Protein AF-X1CL03-F1 (afdb_monomer_lite)

Secondary structure (DSSP, 8-state):
-PPPPPEE-TTT--EE-TTSSS-HHHHHHHHHHHH-HHHHHHHHHHHHHHHHH---HHHHHHHHHHHHHHHHHHHTT---S-------S---TT------SHHHHHHHHHHHHHHHHHHHHHHHHHHHHHHHHTT-

Sequence (136 aa):
MSRKKPITCPVCKKRFSYSAKTNPFARLSKHMWSKHRSYMLKKQKSGKRKAKSKVTQLDKELQWTDDMIIHSLQQAGIPLTMPIQQQAPYLNPYTQTQHQSVTGLVISAFKAGQLAYGAYKATRGVVKAVKKAKSK

Foldseek 3Di:
DDAPAFDAAPPPRDTFGPPDPDDSVVVSVVCCCPVVVVVVVVVVVVVVVVVVPCCDPVNVVVVVVVVVVVVVCVVVVNDPPPPPPPPDPDDDPPDDDDDPDPVVVVVVVVVVVVVVVVVVVVVVVVVVVVVVVVVD

Radius of gyration: 27.06 Å; chains: 1; bounding box: 69×32×62 Å

Organism: NCBI:txid412755

Structure (mmCIF, N/CA/C/O backbone):
data_AF-X1CL03-F1
#
_entry.id   AF-X1CL03-F1
#
loop_
_atom_site.group_PDB
_atom_site.id
_atom_site.type_symbol
_atom_site.label_atom_id
_atom_site.label_alt_id
_atom_site.label_comp_id
_atom_site.label_asym_id
_atom_site.label_entity_id
_atom_site.label_seq_id
_atom_site.pdbx_PDB_ins_code
_atom_site.Cartn_x
_atom_site.Cartn_y
_atom_site.Cartn_z
_atom_site.occupancy
_atom_site.B_iso_or_equiv
_atom_site.auth_seq_id
_atom_site.auth_comp_id
_atom_site.auth_asym_id
_atom_site.auth_atom_id
_atom_site.pdbx_PDB_model_num
ATOM 1 N N . MET A 1 1 ? -28.298 20.633 11.221 1.00 55.47 1 MET A N 1
ATOM 2 C CA . MET A 1 1 ? -27.000 20.029 10.826 1.00 55.47 1 MET A CA 1
ATOM 3 C C . MET A 1 1 ? -27.165 18.530 10.594 1.00 55.47 1 MET A C 1
ATOM 5 O O . MET A 1 1 ? -27.543 17.823 11.521 1.00 55.47 1 MET A O 1
ATOM 9 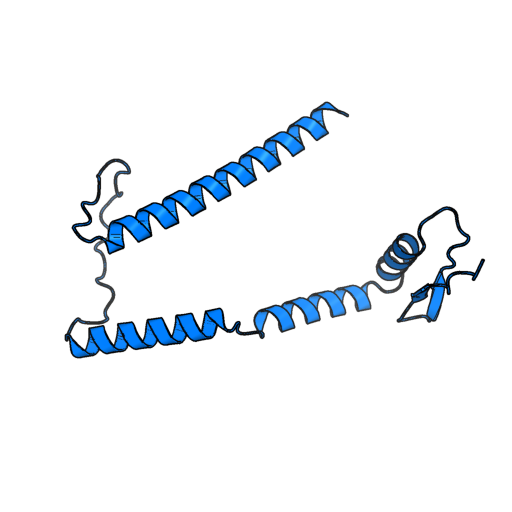N N . SER A 1 2 ? -26.918 18.036 9.376 1.00 66.56 2 SER A N 1
ATOM 10 C CA . SER A 1 2 ? -27.012 16.599 9.062 1.00 66.56 2 SER A CA 1
ATOM 11 C C . SER A 1 2 ? -25.911 15.810 9.786 1.00 66.56 2 SER A C 1
ATOM 13 O O . SER A 1 2 ? -24.724 16.124 9.663 1.00 66.56 2 SER A O 1
ATOM 15 N N . ARG A 1 3 ? -26.289 14.803 10.585 1.00 76.81 3 ARG A N 1
ATOM 16 C CA . ARG A 1 3 ? -25.330 13.952 11.310 1.00 76.81 3 ARG A CA 1
ATOM 17 C C . ARG A 1 3 ? -24.534 13.118 10.301 1.00 76.81 3 ARG A C 1
ATOM 19 O O . ARG A 1 3 ? -25.110 12.353 9.531 1.00 76.81 3 ARG A O 1
ATOM 26 N N . LYS A 1 4 ? -23.199 13.223 10.330 1.00 85.00 4 LYS A N 1
ATOM 27 C CA . LYS A 1 4 ? -22.315 12.409 9.477 1.00 85.00 4 LYS A CA 1
ATOM 28 C C . LYS A 1 4 ? -22.545 10.918 9.753 1.00 85.00 4 LYS A C 1
ATOM 30 O O . LYS A 1 4 ? -22.483 10.483 10.907 1.00 85.00 4 LYS A O 1
ATOM 35 N N . LYS A 1 5 ? -22.792 10.135 8.695 1.00 88.25 5 LYS A N 1
ATOM 36 C CA . LYS A 1 5 ? -23.016 8.682 8.789 1.00 88.25 5 LYS A CA 1
ATOM 37 C C . LYS A 1 5 ? -21.780 7.993 9.392 1.00 88.25 5 LYS A C 1
ATOM 39 O O . LYS A 1 5 ? -20.670 8.321 8.984 1.00 88.25 5 LYS A O 1
ATOM 44 N N . PRO A 1 6 ? -21.933 7.053 10.343 1.00 90.88 6 PRO A N 1
ATOM 45 C CA . PRO A 1 6 ? -20.804 6.379 10.982 1.00 90.88 6 PRO A CA 1
ATOM 46 C C . PRO A 1 6 ? -20.035 5.494 9.994 1.00 90.88 6 PRO A C 1
ATOM 48 O O . PRO A 1 6 ? -20.626 4.829 9.141 1.00 90.88 6 PRO A O 1
ATOM 51 N N . ILE A 1 7 ? -18.713 5.431 10.157 1.00 94.25 7 ILE A N 1
ATOM 52 C CA . ILE A 1 7 ? -17.860 4.555 9.347 1.00 94.25 7 ILE A CA 1
ATOM 53 C C . ILE A 1 7 ? -18.032 3.121 9.841 1.00 94.25 7 ILE A C 1
ATOM 55 O O . ILE A 1 7 ? -18.045 2.873 11.045 1.00 94.25 7 ILE A O 1
ATOM 59 N N . THR A 1 8 ? -18.148 2.165 8.927 1.00 96.19 8 THR A N 1
ATOM 60 C CA . THR A 1 8 ? -18.397 0.763 9.273 1.00 96.19 8 THR A CA 1
ATOM 61 C C . THR A 1 8 ? -17.198 -0.106 8.903 1.00 96.19 8 THR A C 1
ATOM 63 O O . THR A 1 8 ? -16.613 0.048 7.833 1.00 96.19 8 THR A O 1
ATOM 66 N N . CYS A 1 9 ? -16.815 -1.016 9.798 1.00 95.94 9 CYS A N 1
ATOM 67 C CA . CYS A 1 9 ? -15.771 -2.002 9.544 1.00 95.94 9 CYS A CA 1
ATOM 68 C C . CYS A 1 9 ? -16.214 -2.993 8.451 1.00 95.94 9 CYS A C 1
ATOM 70 O O . CYS A 1 9 ? -17.278 -3.592 8.590 1.00 95.94 9 CYS A O 1
ATOM 72 N N . PRO A 1 10 ? -15.406 -3.243 7.406 1.00 94.56 10 PRO A N 1
ATOM 73 C CA . PRO A 1 10 ? -15.793 -4.141 6.318 1.00 94.56 10 PRO A CA 1
ATOM 74 C C . PRO A 1 10 ? -15.783 -5.627 6.707 1.00 94.56 10 PRO A C 1
ATOM 76 O O . PRO A 1 10 ? -16.363 -6.433 5.991 1.00 94.56 10 PRO A O 1
ATOM 79 N N . VAL A 1 11 ? -15.121 -6.003 7.809 1.00 95.94 11 VAL A N 1
ATOM 80 C CA . VAL A 1 11 ? -14.978 -7.412 8.219 1.00 95.94 11 VAL A CA 1
ATOM 81 C C . VAL A 1 11 ? -16.046 -7.809 9.236 1.00 95.94 11 VAL A C 1
ATOM 83 O O . VAL A 1 11 ? -16.792 -8.750 9.004 1.00 95.94 11 VAL A O 1
ATOM 86 N N . CYS A 1 12 ? -16.158 -7.078 10.349 1.00 95.75 12 CYS A N 1
ATOM 87 C CA . CYS A 1 12 ? -17.109 -7.395 11.424 1.00 95.75 12 CYS A CA 1
ATOM 88 C C . CYS A 1 12 ? -18.307 -6.441 11.510 1.00 95.75 12 CYS A C 1
ATOM 90 O O . CYS A 1 12 ? -19.077 -6.515 12.461 1.00 95.75 12 CYS A O 1
ATOM 92 N N . LYS A 1 13 ? -18.451 -5.497 10.569 1.00 95.44 13 LYS A N 1
ATOM 93 C CA . LYS A 1 13 ? -19.571 -4.537 10.507 1.00 95.44 13 LYS A CA 1
ATOM 94 C C . LYS A 1 13 ? -19.739 -3.639 11.745 1.00 95.44 13 LYS A C 1
ATOM 96 O O . LYS A 1 13 ? -20.740 -2.937 11.875 1.00 95.44 13 LYS A O 1
ATOM 101 N N . LYS A 1 14 ? -18.736 -3.570 12.628 1.00 95.00 14 LYS A N 1
ATOM 102 C CA . LYS A 1 14 ? -18.719 -2.638 13.764 1.00 95.00 14 LYS A CA 1
ATOM 103 C C . LYS A 1 14 ? -18.744 -1.185 13.282 1.00 95.00 14 LYS A C 1
ATOM 105 O O . LYS A 1 14 ? -17.973 -0.809 12.397 1.00 95.00 14 LYS A O 1
ATOM 110 N N . ARG A 1 15 ? -19.606 -0.366 13.890 1.00 94.19 15 ARG A N 1
ATOM 111 C CA . ARG A 1 15 ? -19.789 1.055 13.560 1.00 94.19 15 ARG A CA 1
ATOM 112 C C . ARG A 1 15 ? -18.901 1.963 14.416 1.00 94.19 15 ARG A C 1
ATOM 114 O O . ARG A 1 15 ? -18.793 1.792 15.627 1.00 94.19 15 ARG A O 1
ATOM 121 N N . PHE A 1 16 ? -18.304 2.964 13.779 1.00 93.81 16 PHE A N 1
ATOM 122 C CA . PHE A 1 16 ? -17.476 4.004 14.382 1.00 93.81 16 PHE A CA 1
ATOM 123 C C . PHE A 1 16 ? -18.130 5.365 14.125 1.00 93.81 16 PHE A C 1
ATOM 125 O O . PHE A 1 16 ? -18.066 5.905 13.020 1.00 93.81 16 PHE A O 1
ATOM 132 N N . SER A 1 17 ? -18.799 5.903 15.147 1.00 92.12 17 SER A N 1
ATOM 133 C CA . SER A 1 17 ? -19.456 7.212 15.096 1.00 92.12 17 SER A CA 1
ATOM 134 C C . SER A 1 17 ? -18.461 8.375 15.135 1.00 92.12 17 SER A C 1
ATOM 136 O O . SER A 1 17 ? -17.376 8.269 15.711 1.00 92.12 17 SER A O 1
ATOM 138 N N . TYR A 1 18 ? -18.876 9.507 14.559 1.00 91.12 18 TYR A N 1
ATOM 139 C CA . TYR A 1 18 ? -18.164 10.791 14.610 1.00 91.12 18 TYR A CA 1
ATOM 140 C C . TYR A 1 18 ? -18.397 11.566 15.921 1.00 91.12 18 TYR A C 1
ATOM 142 O O . TYR A 1 18 ? -17.884 12.667 16.065 1.00 91.12 18 TYR A O 1
ATOM 150 N N . SER A 1 19 ? -19.169 11.013 16.865 1.00 86.31 19 SER A N 1
ATOM 151 C CA . SER A 1 19 ? -19.492 11.663 18.145 1.00 86.31 19 SER A CA 1
ATOM 152 C C . SER A 1 19 ? -18.373 11.581 19.185 1.00 86.31 19 SER A C 1
ATOM 154 O O . SER A 1 19 ? -18.387 12.320 20.161 1.00 86.31 19 SER A O 1
ATOM 156 N N . ALA A 1 20 ? -17.417 10.666 19.016 1.00 83.94 20 ALA A N 1
ATOM 157 C CA . ALA A 1 20 ? -16.333 10.476 19.973 1.00 83.94 20 ALA A CA 1
ATOM 158 C C . ALA A 1 20 ? -15.219 11.522 19.794 1.00 83.94 20 ALA A C 1
ATOM 160 O O . ALA A 1 20 ? -14.941 11.951 18.677 1.00 83.94 20 ALA A O 1
ATOM 161 N N . LYS A 1 21 ? -14.497 11.834 20.883 1.00 86.81 21 LYS A N 1
ATOM 162 C CA . LYS A 1 21 ? -13.342 12.759 20.887 1.00 86.81 21 LYS A CA 1
ATOM 163 C C . LYS A 1 21 ? -12.246 12.373 19.885 1.00 86.81 21 LYS A C 1
ATOM 165 O O . LYS A 1 21 ? -11.550 13.231 19.355 1.00 86.81 21 LYS A O 1
ATOM 170 N N . THR A 1 22 ? -12.058 11.077 19.635 1.00 89.12 22 THR A N 1
ATOM 171 C CA . THR A 1 22 ? -11.029 10.574 18.715 1.00 89.12 22 THR A CA 1
ATOM 172 C C . THR A 1 22 ? -11.596 10.293 17.328 1.00 89.12 22 THR A C 1
ATOM 174 O O . THR A 1 22 ? -12.691 9.747 17.183 1.00 89.12 22 THR A O 1
ATOM 177 N N . ASN A 1 23 ? -10.809 10.618 16.297 1.00 92.44 23 ASN A N 1
ATOM 178 C CA . ASN A 1 23 ? -11.213 10.469 14.902 1.00 92.44 23 ASN A CA 1
ATOM 179 C C . ASN A 1 23 ? -11.641 9.012 14.587 1.00 92.44 23 ASN A C 1
ATOM 181 O O . ASN A 1 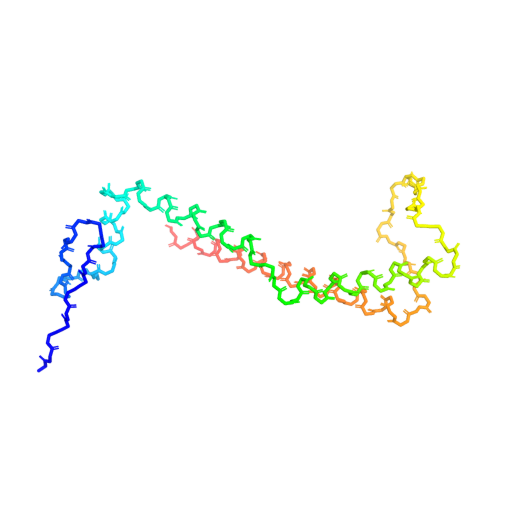23 ? -10.885 8.071 14.874 1.00 92.44 23 ASN A O 1
ATOM 185 N N . PRO A 1 24 ? -12.822 8.791 13.976 1.00 93.69 24 PRO A N 1
ATOM 186 C CA . PRO A 1 24 ? -13.333 7.448 13.709 1.00 93.69 24 PRO A CA 1
ATOM 187 C C . PRO A 1 24 ? -12.456 6.636 12.748 1.00 93.69 24 PRO A C 1
ATOM 189 O O . PRO A 1 24 ? -12.388 5.419 12.906 1.00 93.69 24 PRO A O 1
ATOM 192 N N . PHE A 1 25 ? -11.718 7.266 11.825 1.00 93.62 25 PHE A N 1
ATOM 193 C CA . PHE A 1 25 ? -10.762 6.567 10.956 1.00 93.62 25 PHE A CA 1
ATOM 194 C C . PHE A 1 25 ? -9.587 5.983 11.743 1.00 93.62 25 PHE A C 1
ATOM 196 O O . PHE A 1 25 ? -9.187 4.844 11.506 1.00 93.62 25 PHE A O 1
ATOM 203 N N . ALA A 1 26 ? -9.056 6.726 12.718 1.00 94.44 26 ALA A N 1
ATOM 204 C CA . ALA A 1 26 ? -7.966 6.243 13.562 1.00 94.44 26 ALA A CA 1
ATOM 205 C C . ALA A 1 26 ? -8.419 5.050 14.419 1.00 94.44 26 ALA A C 1
ATOM 207 O O . ALA A 1 26 ? -7.708 4.051 14.537 1.00 94.44 26 ALA A O 1
ATOM 208 N N . ARG A 1 27 ? -9.637 5.124 14.970 1.00 95.31 27 ARG A N 1
ATOM 209 C CA . ARG A 1 27 ? -10.251 4.025 15.729 1.00 95.31 27 ARG A CA 1
ATOM 210 C C . ARG A 1 27 ? -10.506 2.799 14.855 1.00 95.31 27 ARG A C 1
ATOM 212 O O . ARG A 1 27 ? -10.180 1.690 15.274 1.00 95.31 27 ARG A O 1
ATOM 219 N N . LEU A 1 28 ? -11.033 2.995 13.645 1.00 95.81 28 LEU A N 1
ATOM 220 C CA . LEU A 1 28 ? -11.229 1.923 12.672 1.00 95.81 28 LEU A CA 1
ATOM 221 C C . LEU A 1 28 ? -9.894 1.267 12.305 1.00 95.81 28 LEU A C 1
ATOM 223 O O . LEU A 1 28 ? -9.798 0.047 12.335 1.00 95.81 28 LEU A O 1
ATOM 227 N N . SER A 1 29 ? -8.858 2.057 12.014 1.00 94.94 29 SER A N 1
ATOM 228 C CA . SER A 1 29 ? -7.524 1.544 11.687 1.00 94.94 29 SER A CA 1
ATOM 229 C C . SER A 1 29 ? -6.956 0.692 12.827 1.00 94.94 29 SER A C 1
ATOM 231 O O . SER A 1 29 ? -6.579 -0.461 12.609 1.00 94.94 29 SER A O 1
ATOM 233 N N . LYS A 1 30 ? -6.996 1.192 14.073 1.00 96.38 30 LYS A N 1
ATOM 234 C CA . LYS A 1 30 ? -6.580 0.421 15.260 1.00 96.38 30 LYS A CA 1
ATOM 235 C C . LYS A 1 30 ? -7.382 -0.871 15.418 1.00 96.38 30 LYS A C 1
ATOM 237 O O . LYS A 1 30 ? -6.812 -1.927 15.687 1.00 96.38 30 LYS A O 1
ATOM 242 N N . HIS A 1 31 ? -8.697 -0.810 15.232 1.00 96.38 31 HIS A N 1
ATOM 243 C CA . HIS A 1 31 ? -9.560 -1.986 15.265 1.00 96.38 31 HIS A CA 1
ATOM 244 C C . HIS A 1 31 ? -9.203 -3.008 14.170 1.00 96.38 31 HIS A C 1
ATOM 246 O O . HIS A 1 31 ? -9.125 -4.199 14.458 1.00 96.38 31 HIS A O 1
ATOM 252 N N . MET A 1 32 ? -8.928 -2.562 12.941 1.00 97.19 32 MET A N 1
ATOM 253 C CA . MET A 1 32 ? -8.541 -3.443 11.837 1.00 97.19 32 MET A CA 1
ATOM 254 C C . MET A 1 32 ? -7.216 -4.154 12.116 1.00 97.19 32 MET A C 1
ATOM 256 O O . MET A 1 32 ? -7.123 -5.365 11.934 1.00 97.19 32 MET A O 1
ATOM 260 N N . TRP A 1 33 ? -6.212 -3.437 12.622 1.00 96.69 33 TRP A N 1
ATOM 261 C CA . TRP A 1 33 ? -4.904 -4.019 12.929 1.00 96.69 33 TRP A CA 1
ATOM 262 C C . TRP A 1 33 ? -4.900 -4.939 14.153 1.00 96.69 33 TRP A C 1
ATOM 264 O O . TRP A 1 33 ? -4.111 -5.881 14.186 1.00 96.69 33 TRP A O 1
ATOM 274 N N . SER A 1 34 ? -5.776 -4.692 15.132 1.00 96.88 34 SER A N 1
ATOM 275 C CA . SER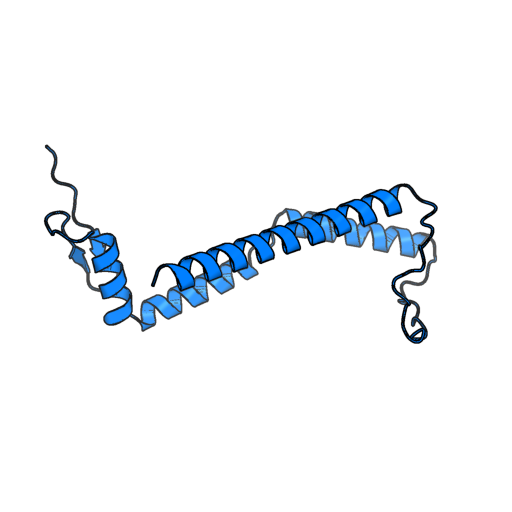 A 1 34 ? -5.879 -5.513 16.348 1.00 96.88 34 SER A CA 1
ATOM 276 C C . SER A 1 34 ? -6.764 -6.746 16.165 1.00 96.88 34 SER A C 1
ATOM 278 O O . SER A 1 34 ? -6.350 -7.844 16.515 1.00 96.88 34 SER A O 1
ATOM 280 N N . LYS A 1 35 ? -7.975 -6.594 15.612 1.00 97.31 35 LYS A N 1
ATOM 281 C CA . LYS A 1 35 ? -8.969 -7.681 15.513 1.00 97.31 35 LYS A CA 1
ATOM 282 C C . LYS A 1 35 ? -8.953 -8.416 14.173 1.00 97.31 35 LYS A C 1
ATOM 284 O O . LYS A 1 35 ? -9.406 -9.550 14.101 1.00 97.31 35 LYS A O 1
ATOM 289 N N . HIS A 1 36 ? -8.424 -7.799 13.117 1.00 97.12 36 HIS A N 1
ATOM 290 C CA . HIS A 1 36 ? -8.453 -8.347 11.756 1.00 97.12 36 HIS A CA 1
ATOM 291 C C . HIS A 1 36 ? -7.077 -8.279 11.077 1.00 97.12 36 HIS A C 1
ATOM 293 O O . HIS A 1 36 ? -6.953 -7.980 9.886 1.00 97.12 36 HIS A O 1
ATOM 299 N N . ARG A 1 37 ? -6.018 -8.576 11.840 1.00 96.25 37 ARG A N 1
ATOM 300 C CA . ARG A 1 37 ? -4.626 -8.524 11.368 1.00 96.25 37 ARG A CA 1
ATOM 301 C C . ARG A 1 37 ? -4.396 -9.371 10.113 1.00 96.25 37 ARG A C 1
ATOM 303 O O . ARG A 1 37 ? -3.767 -8.906 9.166 1.00 96.25 37 ARG A O 1
ATOM 310 N N . SER A 1 38 ? -4.940 -10.587 10.080 1.00 96.19 38 SER A N 1
ATOM 311 C CA . SER A 1 38 ? -4.840 -11.506 8.937 1.00 96.19 38 SER A CA 1
ATOM 312 C C . SER A 1 38 ? -5.426 -10.904 7.653 1.00 96.19 38 SER A C 1
ATOM 314 O O . SER A 1 38 ? -4.786 -10.939 6.599 1.00 96.19 38 SER A O 1
ATOM 316 N N . TYR A 1 39 ? -6.598 -10.268 7.746 1.00 95.88 39 TYR A N 1
ATOM 317 C CA . TYR A 1 39 ? -7.231 -9.559 6.632 1.00 95.88 39 TYR A CA 1
ATOM 318 C C . TYR A 1 39 ? -6.354 -8.407 6.114 1.00 95.88 39 TYR A C 1
ATOM 320 O O . TYR A 1 39 ? -6.150 -8.285 4.903 1.00 95.88 39 TYR A O 1
ATOM 328 N N . MET A 1 40 ? -5.777 -7.605 7.017 1.00 96.12 40 MET A N 1
ATOM 329 C CA . MET A 1 40 ? -4.891 -6.490 6.654 1.00 96.12 40 MET A CA 1
ATOM 330 C C . MET A 1 40 ? -3.637 -6.968 5.914 1.00 96.12 40 MET A C 1
ATOM 332 O O . MET A 1 40 ? -3.301 -6.434 4.855 1.00 96.12 40 MET A O 1
ATOM 336 N N . LEU A 1 41 ? -2.989 -8.026 6.411 1.00 96.06 41 LEU A N 1
ATOM 337 C CA . LEU A 1 41 ? -1.812 -8.616 5.766 1.00 96.06 41 LEU A CA 1
ATOM 338 C C . LEU A 1 41 ? -2.142 -9.178 4.375 1.00 96.06 41 LEU A C 1
ATOM 340 O O . LEU A 1 41 ? -1.382 -8.968 3.426 1.00 96.06 41 LEU A O 1
ATOM 344 N N . LYS A 1 42 ? -3.297 -9.842 4.216 1.00 96.06 42 LYS A N 1
ATOM 345 C CA . LYS A 1 42 ? -3.763 -10.341 2.911 1.00 96.06 42 LYS A CA 1
ATOM 346 C C . LYS A 1 42 ? -3.984 -9.193 1.925 1.00 96.06 42 LYS A C 1
ATOM 348 O O . LYS A 1 42 ? -3.515 -9.268 0.787 1.00 96.06 42 LYS A O 1
ATOM 353 N N . LYS A 1 43 ? -4.637 -8.108 2.357 1.00 93.75 43 LYS A N 1
ATOM 354 C CA . LYS A 1 43 ? -4.846 -6.917 1.520 1.00 93.75 43 LYS A CA 1
ATOM 355 C C . LYS A 1 43 ? -3.523 -6.276 1.105 1.00 93.75 43 LYS A C 1
ATOM 357 O O . LYS A 1 43 ? -3.345 -6.014 -0.085 1.00 93.75 43 LYS A O 1
ATOM 362 N N . GLN A 1 44 ? -2.566 -6.134 2.020 1.00 93.31 44 GLN A N 1
ATOM 363 C CA . GLN A 1 44 ? -1.242 -5.597 1.699 1.00 93.31 44 GLN A CA 1
ATOM 364 C C . GLN A 1 44 ? -0.503 -6.455 0.657 1.00 93.31 44 GLN A C 1
ATOM 366 O O . GLN A 1 44 ? 0.004 -5.919 -0.329 1.00 93.31 44 GLN A O 1
ATOM 371 N N . LYS A 1 45 ? -0.486 -7.787 0.820 1.00 94.19 45 LYS A N 1
ATOM 372 C CA . LYS A 1 45 ? 0.126 -8.706 -0.161 1.00 94.19 45 LYS A CA 1
ATOM 373 C C . LYS A 1 45 ? -0.552 -8.610 -1.531 1.00 94.19 45 LYS A C 1
ATOM 375 O O . LYS A 1 45 ? 0.139 -8.555 -2.546 1.00 94.19 45 LYS A O 1
ATOM 380 N N . SER A 1 46 ? -1.884 -8.536 -1.568 1.00 91.19 46 SER A N 1
ATOM 381 C CA . SER A 1 46 ? -2.631 -8.399 -2.826 1.00 91.19 46 SER A CA 1
ATOM 382 C C . SER A 1 46 ? -2.326 -7.088 -3.558 1.00 91.19 46 SER A C 1
ATOM 384 O O . SER A 1 46 ? -2.162 -7.101 -4.774 1.00 91.19 46 SER A O 1
ATOM 386 N N . GLY A 1 47 ? -2.163 -5.979 -2.826 1.00 91.12 47 GLY A N 1
ATOM 387 C CA . GLY A 1 47 ? -1.782 -4.689 -3.404 1.00 91.12 47 GLY A CA 1
ATOM 388 C C . GLY A 1 47 ? -0.395 -4.731 -4.045 1.00 91.12 47 GLY A C 1
ATOM 389 O O . GLY A 1 47 ? -0.233 -4.291 -5.178 1.00 91.12 47 GLY A O 1
ATOM 390 N N . LYS A 1 48 ? 0.585 -5.352 -3.372 1.00 89.06 48 LYS A N 1
ATOM 391 C CA . LYS A 1 48 ? 1.942 -5.521 -3.920 1.00 89.06 48 LYS A CA 1
ATOM 392 C C . LYS A 1 48 ? 1.962 -6.352 -5.206 1.00 89.06 48 LYS A C 1
ATOM 394 O O . LYS A 1 48 ? 2.689 -6.009 -6.128 1.00 89.06 48 LYS A O 1
ATOM 399 N N . ARG A 1 49 ? 1.163 -7.424 -5.288 1.00 84.06 49 ARG A N 1
ATOM 400 C CA . ARG A 1 49 ? 1.057 -8.245 -6.511 1.00 84.06 49 ARG A CA 1
ATOM 401 C C . ARG A 1 49 ? 0.485 -7.444 -7.680 1.00 84.06 49 ARG A C 1
ATOM 403 O O . ARG A 1 49 ? 1.066 -7.462 -8.755 1.00 84.06 49 ARG A O 1
ATOM 410 N N . LYS A 1 50 ? -0.595 -6.691 -7.441 1.00 83.69 50 LYS A N 1
ATOM 411 C CA . LYS A 1 50 ? -1.231 -5.846 -8.465 1.00 83.69 50 LYS A CA 1
ATOM 412 C C . LYS A 1 50 ? -0.335 -4.706 -8.948 1.00 83.69 50 LYS A C 1
ATOM 414 O O . LYS A 1 50 ? -0.409 -4.336 -10.110 1.00 83.69 50 LYS A O 1
ATOM 419 N N . ALA A 1 51 ? 0.501 -4.157 -8.067 1.00 80.94 51 ALA A N 1
ATOM 420 C CA . ALA A 1 51 ? 1.483 -3.147 -8.449 1.00 80.94 51 ALA A CA 1
ATOM 421 C C . ALA A 1 51 ? 2.563 -3.723 -9.378 1.00 80.94 51 ALA A C 1
ATOM 423 O O . ALA A 1 51 ? 2.934 -3.066 -10.337 1.00 80.94 51 ALA A O 1
ATOM 424 N N . LYS A 1 52 ? 3.020 -4.961 -9.133 1.00 74.56 52 LYS A N 1
ATOM 425 C CA . LYS A 1 52 ? 3.999 -5.641 -9.998 1.00 74.56 52 LYS A CA 1
ATOM 426 C C . LYS A 1 52 ? 3.434 -6.043 -11.360 1.00 74.56 52 LYS A C 1
ATOM 428 O O . LYS A 1 52 ? 4.162 -6.037 -12.336 1.00 74.56 52 LYS A O 1
ATOM 433 N N . SER A 1 53 ? 2.161 -6.429 -11.421 1.00 69.94 53 SER A N 1
ATOM 434 C CA . SER A 1 53 ? 1.538 -6.891 -12.668 1.00 69.94 53 SER A CA 1
ATOM 435 C C . SER A 1 53 ? 1.073 -5.755 -13.579 1.00 69.94 53 SER A C 1
ATOM 437 O O . SER A 1 53 ? 0.659 -6.010 -14.705 1.00 69.94 53 SER A O 1
ATOM 439 N N . LYS A 1 54 ? 1.053 -4.510 -13.090 1.00 75.38 54 LYS A N 1
ATOM 440 C CA . LYS A 1 54 ? 0.642 -3.365 -13.895 1.00 75.38 54 LYS A CA 1
ATOM 441 C C . LYS A 1 54 ? 1.853 -2.876 -14.685 1.00 75.38 54 LYS A C 1
ATOM 443 O O . LYS A 1 54 ? 2.512 -1.939 -14.256 1.00 75.38 54 LYS A O 1
ATOM 448 N N . VAL A 1 55 ? 2.121 -3.529 -15.816 1.00 72.88 55 VAL A N 1
ATOM 449 C CA . VAL A 1 55 ? 3.051 -3.017 -16.833 1.00 72.88 55 VAL A CA 1
ATOM 450 C C . VAL A 1 55 ? 2.570 -1.619 -17.201 1.00 72.88 55 VAL A C 1
ATOM 452 O O . VAL A 1 55 ? 1.425 -1.448 -17.641 1.00 72.88 55 VAL A O 1
ATOM 455 N N . THR A 1 56 ? 3.382 -0.609 -16.908 1.00 80.06 56 THR A N 1
ATOM 456 C CA . THR A 1 56 ? 3.006 0.771 -17.201 1.00 80.06 56 THR A CA 1
ATOM 457 C C . THR A 1 56 ? 3.108 1.017 -18.703 1.00 80.06 56 THR A C 1
ATOM 459 O O . THR A 1 56 ? 3.791 0.289 -19.416 1.00 80.06 56 THR A O 1
ATOM 462 N N . GLN A 1 57 ? 2.393 2.019 -19.216 1.00 80.88 57 GLN A N 1
ATOM 463 C CA . GLN A 1 57 ? 2.544 2.410 -20.619 1.00 80.88 57 GLN A CA 1
ATOM 464 C C . GLN A 1 57 ? 4.001 2.795 -20.925 1.00 80.88 57 GLN A C 1
ATOM 466 O O . GLN A 1 57 ? 4.531 2.373 -21.944 1.00 80.88 57 GLN A O 1
ATOM 471 N N . LEU A 1 58 ? 4.659 3.470 -19.977 1.00 80.00 58 LEU A N 1
ATOM 472 C CA . LEU A 1 58 ? 6.080 3.797 -20.045 1.00 80.00 58 LEU A CA 1
ATOM 473 C C . LEU A 1 58 ? 6.965 2.547 -20.171 1.00 80.00 58 LEU A C 1
ATOM 475 O O . LEU A 1 58 ? 7.880 2.548 -20.981 1.00 80.00 58 LEU A O 1
ATOM 479 N N . ASP A 1 59 ? 6.679 1.470 -19.426 1.00 82.06 59 ASP A N 1
ATOM 480 C CA . ASP A 1 59 ? 7.448 0.217 -19.541 1.00 82.06 59 ASP A CA 1
ATOM 481 C C . ASP A 1 59 ? 7.315 -0.406 -20.939 1.00 82.06 59 ASP A C 1
ATOM 483 O O . ASP A 1 59 ? 8.274 -0.970 -21.453 1.00 82.06 59 ASP A O 1
ATOM 487 N N . LYS A 1 60 ? 6.138 -0.289 -21.571 1.00 85.94 60 LYS A N 1
ATOM 488 C CA . LYS A 1 60 ? 5.917 -0.793 -22.937 1.00 85.94 60 LYS A CA 1
ATOM 489 C C . LYS A 1 60 ? 6.651 0.039 -23.979 1.00 85.94 60 LYS A C 1
ATOM 491 O O . LYS A 1 60 ? 7.231 -0.520 -24.899 1.00 85.94 60 LYS A O 1
ATOM 496 N N . GLU A 1 61 ? 6.594 1.361 -23.840 1.00 85.31 61 GLU A N 1
ATOM 497 C CA . GLU A 1 61 ? 7.297 2.289 -24.727 1.00 85.31 61 GLU A CA 1
ATOM 498 C C . GLU A 1 61 ? 8.811 2.083 -24.622 1.00 85.31 61 GLU A C 1
ATOM 500 O O . GLU A 1 61 ? 9.478 1.987 -25.647 1.00 85.31 61 GLU A O 1
ATOM 505 N N . LEU A 1 62 ? 9.337 1.911 -23.405 1.00 88.06 62 LEU A N 1
ATOM 506 C CA . LEU A 1 62 ? 10.754 1.630 -23.179 1.00 88.06 62 LEU A CA 1
ATOM 507 C C . LEU A 1 62 ? 11.174 0.289 -23.797 1.00 88.06 62 LEU A C 1
ATOM 509 O O . LEU A 1 62 ? 12.182 0.219 -24.495 1.00 88.06 62 LEU A O 1
ATOM 513 N N . GLN A 1 63 ? 10.365 -0.757 -23.611 1.00 85.38 63 GLN A N 1
ATOM 514 C CA . GLN A 1 63 ? 10.625 -2.063 -24.215 1.00 85.38 63 GLN A CA 1
ATOM 515 C C . GLN A 1 63 ? 10.625 -1.994 -25.751 1.00 85.38 63 GLN A C 1
ATOM 517 O O . GLN A 1 63 ? 11.503 -2.562 -26.391 1.00 85.38 63 GLN A O 1
ATOM 522 N N . TRP A 1 64 ? 9.703 -1.232 -26.346 1.00 90.19 64 TRP A N 1
ATOM 523 C CA . TRP A 1 64 ? 9.685 -1.000 -27.792 1.00 90.19 64 TRP A CA 1
ATOM 524 C C . TRP A 1 64 ? 10.928 -0.240 -28.279 1.00 90.19 64 TRP A C 1
ATOM 526 O O . TRP A 1 64 ? 11.489 -0.586 -29.320 1.00 90.19 64 TRP A O 1
ATOM 536 N N . THR A 1 65 ? 11.394 0.771 -27.531 1.00 85.94 65 THR A N 1
ATOM 537 C CA . THR A 1 65 ? 12.636 1.477 -27.886 1.00 85.94 65 THR A CA 1
ATOM 538 C C . THR A 1 65 ? 13.861 0.574 -27.791 1.00 85.94 65 THR A C 1
ATOM 540 O O . THR A 1 65 ? 14.724 0.651 -28.665 1.00 85.94 65 THR A O 1
ATOM 543 N N . ASP A 1 66 ? 13.919 -0.304 -26.785 1.00 85.56 66 ASP A N 1
ATOM 544 C CA . ASP A 1 66 ? 15.007 -1.272 -26.628 1.00 85.56 66 ASP A CA 1
ATOM 545 C C . ASP A 1 66 ? 15.035 -2.247 -27.814 1.00 85.56 66 ASP A C 1
ATOM 547 O O . ASP A 1 66 ? 16.085 -2.437 -28.430 1.00 85.56 66 ASP A O 1
ATOM 551 N N . ASP A 1 67 ? 13.876 -2.784 -28.208 1.00 87.56 67 ASP A N 1
ATOM 552 C CA . ASP A 1 67 ? 13.753 -3.691 -29.355 1.00 87.56 67 ASP A CA 1
ATOM 553 C C . ASP A 1 67 ? 14.167 -3.011 -30.675 1.00 87.56 67 ASP A C 1
ATOM 555 O O . ASP A 1 67 ? 14.868 -3.606 -31.497 1.00 87.56 67 ASP A O 1
ATOM 559 N N . MET A 1 68 ? 13.803 -1.739 -30.870 1.00 86.94 68 MET A N 1
ATOM 560 C CA . MET A 1 68 ? 14.203 -0.959 -32.048 1.00 86.94 68 MET A CA 1
ATOM 561 C C . MET A 1 68 ? 15.725 -0.742 -32.109 1.00 86.94 68 MET A C 1
ATOM 563 O O . MET A 1 68 ? 16.323 -0.821 -33.185 1.00 86.94 68 MET A O 1
ATOM 567 N N . ILE A 1 69 ? 16.366 -0.475 -30.967 1.00 85.19 69 ILE A N 1
ATOM 568 C CA . ILE A 1 69 ? 17.822 -0.298 -30.884 1.00 85.19 69 ILE A CA 1
ATOM 569 C C . ILE A 1 69 ? 18.537 -1.628 -31.131 1.00 85.19 69 ILE A C 1
ATOM 571 O O . ILE A 1 69 ? 19.517 -1.670 -31.870 1.00 85.19 69 ILE A O 1
ATOM 575 N N . ILE A 1 70 ? 18.046 -2.728 -30.560 1.00 84.31 70 ILE A N 1
ATOM 576 C CA . ILE A 1 70 ? 18.607 -4.062 -30.808 1.00 84.31 70 ILE A CA 1
ATOM 577 C C . ILE A 1 70 ? 18.530 -4.393 -32.300 1.00 84.31 70 ILE A C 1
ATOM 579 O O . ILE A 1 70 ? 19.520 -4.839 -32.881 1.00 84.31 70 ILE A O 1
ATOM 583 N N . HIS A 1 71 ? 17.388 -4.122 -32.931 1.00 83.62 71 HIS A N 1
ATOM 584 C CA . HIS A 1 71 ? 17.203 -4.339 -34.359 1.00 83.62 71 HIS A CA 1
ATOM 585 C C . HIS A 1 71 ? 18.186 -3.511 -35.203 1.00 83.62 71 HIS A C 1
ATOM 587 O O . HIS A 1 71 ? 18.808 -4.049 -36.120 1.00 83.62 71 HIS A O 1
ATOM 593 N N . SER A 1 72 ? 18.393 -2.229 -34.880 1.00 81.12 72 SER A N 1
ATOM 594 C CA . SER A 1 72 ? 19.350 -1.390 -35.616 1.00 81.12 72 SER A CA 1
ATOM 595 C C . SER A 1 72 ? 20.804 -1.847 -35.432 1.00 81.12 72 SER A C 1
ATOM 597 O O . SER A 1 72 ? 21.568 -1.854 -36.396 1.00 81.12 72 SER A O 1
ATOM 599 N N . LEU A 1 73 ? 21.179 -2.309 -34.234 1.00 77.12 73 LEU A N 1
ATOM 600 C CA . LEU A 1 73 ? 22.506 -2.871 -33.956 1.0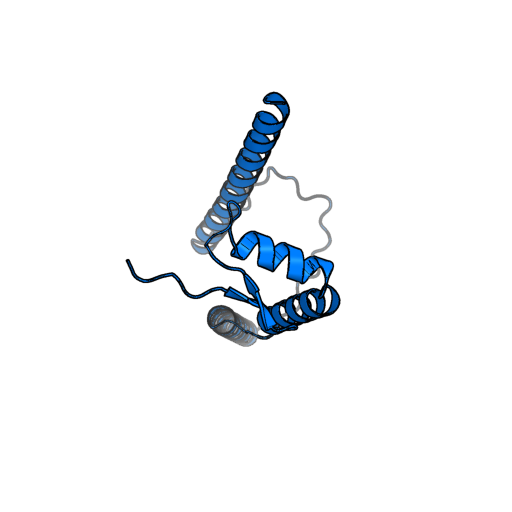0 77.12 73 LEU A CA 1
ATOM 601 C C . LEU A 1 73 ? 22.753 -4.180 -34.719 1.00 77.12 73 LEU A C 1
ATOM 603 O O . LEU A 1 73 ? 23.840 -4.370 -35.266 1.00 77.12 73 LEU A O 1
ATOM 607 N N . GLN A 1 74 ? 21.744 -5.054 -34.798 1.00 79.88 74 GLN A N 1
ATOM 608 C CA . GLN A 1 74 ? 21.812 -6.287 -35.591 1.00 79.88 74 GLN A CA 1
ATOM 609 C C . GLN A 1 74 ? 21.988 -5.987 -37.080 1.00 79.88 74 GLN A C 1
ATOM 611 O O . GLN A 1 74 ? 22.843 -6.591 -37.726 1.00 79.88 74 GLN A O 1
ATOM 616 N N . GLN A 1 75 ? 21.225 -5.030 -37.619 1.00 80.69 75 GLN A N 1
ATOM 617 C CA . GLN A 1 75 ? 21.350 -4.599 -39.016 1.00 80.69 75 GLN A CA 1
ATOM 618 C C . GLN A 1 75 ? 22.719 -3.983 -39.322 1.00 80.69 75 GLN A C 1
ATOM 620 O O . GLN A 1 75 ? 23.254 -4.189 -40.408 1.00 80.69 75 GLN A O 1
ATOM 625 N N . ALA A 1 76 ? 23.309 -3.266 -38.363 1.00 75.81 76 ALA A N 1
ATOM 626 C CA . ALA A 1 76 ? 24.649 -2.700 -38.482 1.00 75.81 76 ALA A CA 1
ATOM 627 C C . ALA A 1 76 ? 25.779 -3.748 -38.360 1.00 75.81 76 ALA A C 1
ATOM 629 O O . ALA A 1 76 ? 26.951 -3.386 -38.451 1.00 75.81 76 ALA A O 1
ATOM 630 N N . GLY A 1 77 ? 25.457 -5.030 -38.134 1.00 69.50 77 GLY A N 1
ATOM 631 C CA . GLY A 1 77 ? 26.441 -6.109 -37.998 1.00 69.50 77 GLY A CA 1
ATOM 632 C C . GLY A 1 77 ? 27.288 -6.021 -36.724 1.00 69.50 77 GLY A C 1
ATOM 633 O O . GLY A 1 77 ? 28.328 -6.672 -36.628 1.00 69.50 77 GLY A O 1
ATOM 634 N N . ILE A 1 78 ? 26.865 -5.214 -35.745 1.00 66.50 78 ILE A N 1
ATOM 635 C CA . ILE A 1 78 ? 27.574 -5.046 -34.477 1.00 66.50 78 ILE A CA 1
ATOM 636 C C . ILE A 1 78 ? 27.222 -6.251 -33.592 1.00 66.50 78 ILE A C 1
ATOM 638 O O . ILE A 1 78 ? 26.040 -6.471 -33.309 1.00 66.50 78 ILE A O 1
ATOM 642 N N . PRO A 1 79 ? 28.201 -7.056 -33.142 1.00 61.47 79 PRO A N 1
ATOM 643 C CA . PRO A 1 79 ? 27.911 -8.228 -32.328 1.00 61.47 79 PRO A CA 1
ATOM 644 C C . PRO A 1 79 ? 27.267 -7.805 -31.000 1.00 61.47 79 PRO A C 1
ATOM 646 O O . PRO A 1 79 ? 27.853 -7.058 -30.222 1.00 61.47 79 PRO A O 1
ATOM 649 N N . LEU A 1 80 ? 26.065 -8.322 -30.718 1.00 60.19 80 LEU A N 1
ATOM 650 C CA . LEU A 1 80 ? 25.307 -8.088 -29.474 1.00 60.19 80 LEU A CA 1
ATOM 651 C C . LEU A 1 80 ? 25.929 -8.750 -28.235 1.00 60.19 80 LEU A C 1
ATOM 653 O O . LEU A 1 80 ? 25.362 -8.711 -27.141 1.00 60.19 80 LEU A O 1
ATOM 657 N N . THR A 1 81 ? 27.090 -9.382 -28.382 1.00 59.53 81 THR A N 1
ATOM 658 C CA . THR A 1 81 ? 27.887 -9.779 -27.233 1.00 59.53 81 THR A CA 1
ATOM 659 C C . THR A 1 81 ? 28.299 -8.507 -26.513 1.00 59.53 81 THR A C 1
ATOM 661 O O . THR A 1 81 ? 29.028 -7.690 -27.078 1.00 59.53 81 THR A O 1
ATOM 664 N N . MET A 1 82 ? 27.860 -8.346 -25.262 1.00 50.91 82 MET A N 1
ATOM 665 C CA . MET A 1 82 ? 28.530 -7.437 -24.335 1.00 50.91 82 MET A CA 1
ATOM 666 C C . MET A 1 82 ? 30.027 -7.713 -24.504 1.00 50.91 82 MET A C 1
ATOM 668 O O . MET A 1 82 ? 30.412 -8.877 -24.322 1.00 50.91 82 MET A O 1
ATOM 672 N N . PRO A 1 83 ? 30.872 -6.742 -24.901 1.00 47.12 83 PRO A N 1
ATOM 673 C CA . PRO A 1 83 ? 32.295 -6.987 -24.824 1.00 47.12 83 PRO A CA 1
ATOM 674 C C . PRO A 1 83 ? 32.527 -7.412 -23.381 1.00 47.12 83 PRO A C 1
ATOM 676 O O . PRO A 1 83 ? 32.085 -6.722 -22.455 1.00 47.12 83 PRO A O 1
ATOM 679 N N . ILE A 1 84 ? 33.130 -8.588 -23.189 1.00 48.38 84 ILE A N 1
ATOM 680 C CA . ILE A 1 84 ? 33.755 -8.917 -21.919 1.00 48.38 84 ILE A CA 1
ATOM 681 C C . ILE A 1 84 ? 34.731 -7.767 -21.733 1.00 48.38 84 ILE A C 1
ATOM 683 O O . ILE A 1 84 ? 35.799 -7.737 -22.343 1.00 48.38 84 ILE A O 1
ATOM 687 N N . GLN A 1 85 ? 34.304 -6.747 -20.990 1.00 48.19 85 GLN A N 1
ATOM 688 C CA . GLN A 1 85 ? 35.207 -5.756 -20.473 1.00 48.19 85 GLN A CA 1
ATOM 689 C C . GLN A 1 85 ? 36.159 -6.610 -19.663 1.00 48.19 85 GLN A C 1
ATOM 691 O O . GLN A 1 85 ? 35.784 -7.139 -18.614 1.00 48.19 85 GLN A O 1
ATOM 696 N N . GLN A 1 86 ? 37.364 -6.814 -20.200 1.00 48.84 86 GLN A N 1
ATOM 697 C CA . GLN A 1 86 ? 38.513 -7.097 -19.367 1.00 48.84 86 GLN A CA 1
ATOM 698 C C . GLN A 1 86 ? 38.343 -6.159 -18.183 1.00 48.84 86 GLN A C 1
ATOM 700 O O . GLN A 1 86 ? 38.226 -4.948 -18.385 1.00 48.84 86 GLN A O 1
ATOM 705 N N . GLN A 1 87 ? 38.128 -6.730 -16.999 1.00 46.03 87 GLN A N 1
ATOM 706 C CA . GLN A 1 87 ? 37.919 -5.971 -15.781 1.00 46.03 87 GLN A CA 1
ATOM 707 C C . GLN A 1 87 ? 39.162 -5.104 -15.622 1.00 46.03 87 GLN A C 1
ATOM 709 O O . GLN A 1 87 ? 40.198 -5.568 -15.156 1.00 46.03 87 GLN A O 1
ATOM 714 N N . ALA A 1 88 ? 39.081 -3.868 -16.112 1.00 45.91 88 ALA A N 1
ATOM 715 C CA . ALA A 1 88 ? 40.150 -2.912 -15.980 1.00 45.91 88 ALA A CA 1
ATOM 716 C C . ALA A 1 88 ? 40.309 -2.693 -14.470 1.00 45.91 88 ALA A C 1
ATOM 718 O O . ALA A 1 88 ? 39.306 -2.423 -13.794 1.00 45.91 88 ALA A O 1
ATOM 719 N N . PRO A 1 89 ? 41.519 -2.867 -13.915 1.00 48.16 89 PRO A N 1
ATOM 720 C CA . PRO A 1 89 ? 41.733 -2.701 -12.493 1.00 48.16 89 PRO A CA 1
ATOM 721 C C . PRO A 1 89 ? 41.401 -1.252 -12.138 1.00 48.16 89 PRO A C 1
ATOM 723 O O . PRO A 1 89 ? 42.047 -0.333 -12.625 1.00 48.16 89 PRO A O 1
ATOM 726 N N . TYR A 1 90 ? 40.374 -1.073 -11.308 1.00 52.22 90 TYR A N 1
ATOM 727 C CA . TYR A 1 90 ? 40.030 0.164 -10.602 1.00 52.22 90 TYR A CA 1
ATOM 728 C C . TYR A 1 90 ? 39.952 1.417 -11.490 1.00 52.22 90 TYR A C 1
ATOM 730 O O . TYR A 1 90 ? 40.906 2.175 -11.657 1.00 52.22 90 TYR A O 1
ATOM 738 N N . LEU A 1 91 ? 38.750 1.680 -12.008 1.00 47.09 91 LEU A N 1
ATOM 739 C CA . LEU A 1 91 ? 38.428 2.922 -12.702 1.00 47.09 91 LEU A CA 1
ATOM 740 C C . LEU A 1 91 ? 38.593 4.118 -11.744 1.00 47.09 91 LEU A C 1
ATOM 742 O O . LEU A 1 91 ? 37.830 4.300 -10.794 1.00 47.09 91 LEU A O 1
ATOM 746 N N . ASN A 1 92 ? 39.632 4.907 -11.996 1.00 53.78 92 ASN A N 1
ATOM 747 C CA . ASN A 1 92 ? 40.041 6.067 -11.214 1.00 53.78 92 ASN A CA 1
ATOM 748 C C . ASN A 1 92 ? 39.019 7.219 -11.405 1.00 53.78 92 ASN A C 1
ATOM 750 O O . ASN A 1 92 ? 38.779 7.617 -12.550 1.00 53.78 92 ASN A O 1
ATOM 754 N N . PRO A 1 93 ? 38.414 7.786 -10.339 1.00 55.34 93 PRO A N 1
ATOM 755 C CA . PRO A 1 93 ? 37.263 8.701 -10.430 1.00 55.34 93 PRO A CA 1
ATOM 756 C C . PRO A 1 93 ? 37.547 10.102 -11.012 1.00 55.34 93 PRO A C 1
ATOM 758 O O . PRO A 1 93 ? 36.646 10.937 -11.031 1.00 55.34 93 PRO A O 1
ATOM 761 N N . TYR A 1 94 ? 38.761 10.374 -11.498 1.00 52.00 94 TYR A N 1
ATOM 762 C CA . TYR A 1 94 ? 39.177 11.695 -11.996 1.00 52.00 94 TYR A CA 1
ATOM 763 C C . TYR A 1 94 ? 39.479 11.759 -13.498 1.00 52.00 94 TYR A C 1
ATOM 765 O O . TYR A 1 94 ? 39.879 12.809 -13.996 1.00 52.00 94 TYR A O 1
ATOM 773 N N . THR A 1 95 ? 39.276 10.674 -14.245 1.00 50.47 95 THR A N 1
ATOM 774 C CA . THR A 1 95 ? 39.484 10.709 -15.700 1.00 50.47 95 THR A CA 1
ATOM 775 C C . THR A 1 95 ? 38.188 11.098 -16.408 1.00 50.47 95 THR A C 1
ATOM 777 O O . THR A 1 95 ? 37.161 10.436 -16.281 1.00 50.47 95 THR A O 1
ATOM 780 N N . GLN A 1 96 ? 38.216 12.226 -17.120 1.00 48.22 96 GLN A N 1
ATOM 781 C CA . GLN A 1 96 ? 37.072 12.702 -17.890 1.00 48.22 96 GLN A CA 1
ATOM 782 C C . GLN A 1 96 ? 36.925 11.834 -19.141 1.00 48.22 96 GLN A C 1
ATOM 784 O O . GLN A 1 96 ? 37.729 11.924 -20.068 1.00 48.22 96 GLN A O 1
ATOM 789 N N . THR A 1 97 ? 35.901 10.983 -19.180 1.00 57.34 97 THR A N 1
ATOM 790 C CA . THR A 1 97 ? 35.489 10.312 -20.414 1.00 57.34 97 THR A CA 1
ATOM 791 C C . THR A 1 97 ? 34.993 11.363 -21.403 1.00 57.34 97 THR A C 1
ATOM 793 O O . THR A 1 97 ? 33.915 11.935 -21.240 1.00 57.34 97 THR A O 1
ATOM 796 N N . GLN A 1 98 ? 35.802 11.636 -22.427 1.00 44.78 98 GLN A N 1
ATOM 797 C CA . GLN A 1 98 ? 35.449 12.498 -23.551 1.00 44.78 98 GLN A CA 1
ATOM 798 C C . GLN A 1 98 ? 34.327 11.836 -24.364 1.00 44.78 98 GLN A C 1
ATOM 800 O O . GLN A 1 98 ? 34.567 10.926 -25.155 1.00 44.78 98 GLN A O 1
ATOM 805 N N . HIS A 1 99 ? 33.083 12.271 -24.163 1.00 43.22 99 HIS A N 1
ATOM 806 C CA . HIS A 1 99 ? 31.967 11.873 -25.017 1.00 43.22 99 HIS A CA 1
ATOM 807 C C . HIS A 1 99 ? 31.898 12.829 -26.214 1.00 43.22 99 HIS A C 1
ATOM 809 O O . HIS A 1 99 ? 31.417 13.949 -26.081 1.00 43.22 99 HIS A O 1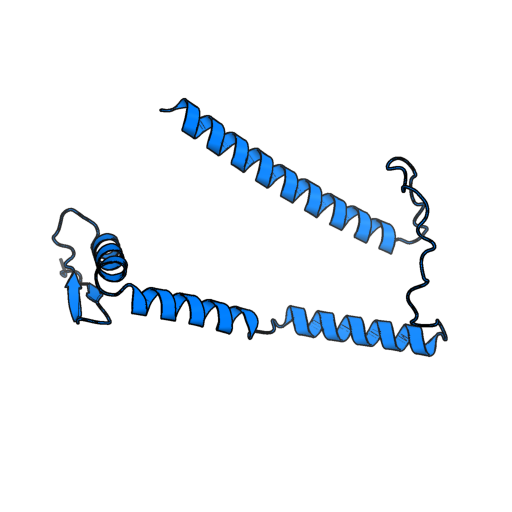
ATOM 815 N N . GLN A 1 100 ? 32.346 12.391 -27.393 1.00 50.12 100 GLN A N 1
ATOM 816 C CA . GLN A 1 100 ? 32.257 13.168 -28.644 1.00 50.12 100 GLN A CA 1
ATOM 817 C C . GLN A 1 100 ? 30.831 13.255 -29.234 1.00 50.12 100 GLN A C 1
ATOM 819 O O . GLN A 1 100 ? 30.653 13.538 -30.413 1.00 50.12 100 GLN A O 1
ATOM 824 N N . SER A 1 101 ? 29.783 13.014 -28.446 1.00 56.59 101 SER A N 1
ATOM 825 C CA . SER A 1 101 ? 28.402 13.031 -28.933 1.00 56.59 101 SER A CA 1
ATOM 826 C C . SER A 1 101 ? 27.475 13.776 -27.978 1.00 56.59 101 SER A C 1
ATOM 828 O O . SER A 1 101 ? 27.529 13.613 -26.759 1.00 56.59 101 SER A O 1
ATOM 830 N N . VAL A 1 102 ? 26.587 14.592 -28.556 1.00 51.75 102 VAL A N 1
ATOM 831 C CA . VAL A 1 102 ? 25.553 15.391 -27.865 1.00 51.75 102 VAL A CA 1
ATOM 832 C C . VAL A 1 102 ? 24.691 14.523 -26.932 1.00 51.75 102 VAL A C 1
ATOM 834 O O . VAL A 1 102 ? 24.263 14.965 -25.867 1.00 51.75 102 VAL A O 1
ATOM 837 N N . THR A 1 103 ? 24.508 13.247 -27.273 1.00 49.84 103 THR A N 1
ATOM 838 C CA . THR A 1 103 ? 23.831 12.236 -26.449 1.00 49.84 103 THR A CA 1
ATOM 839 C C . THR A 1 103 ? 24.569 11.930 -25.140 1.00 49.84 103 THR A C 1
ATOM 841 O O . THR A 1 103 ? 23.923 11.768 -24.105 1.00 49.84 103 THR A O 1
ATOM 844 N N . GLY A 1 104 ? 25.906 11.936 -25.126 1.00 42.62 104 GLY A N 1
ATOM 845 C CA . GLY A 1 104 ? 26.703 11.766 -23.906 1.00 42.62 104 GLY A CA 1
ATOM 846 C C . GLY A 1 104 ? 26.567 12.932 -22.918 1.00 42.62 104 GLY A C 1
ATOM 847 O O . GLY A 1 104 ? 26.576 12.719 -21.702 1.00 42.62 104 GLY A O 1
ATOM 848 N N . LEU A 1 105 ? 26.343 14.154 -23.414 1.00 50.38 105 LEU A N 1
ATOM 849 C CA . LEU A 1 105 ? 26.054 15.323 -22.574 1.00 50.38 105 LEU A CA 1
ATOM 850 C C . LEU A 1 105 ? 24.686 15.214 -21.890 1.00 50.38 105 LEU A C 1
ATOM 852 O O . LEU A 1 105 ? 24.569 15.485 -20.698 1.00 50.38 105 LEU A O 1
ATOM 856 N N . VAL A 1 106 ? 23.658 14.749 -22.601 1.00 53.12 106 VAL A N 1
ATOM 857 C CA . VAL A 1 106 ? 22.318 14.573 -22.013 1.00 53.12 106 VAL A CA 1
ATOM 858 C C . VAL A 1 106 ? 22.318 13.457 -20.966 1.00 53.12 106 VAL A C 1
ATOM 860 O O . VAL A 1 106 ? 21.764 13.628 -19.879 1.00 53.12 106 VAL A O 1
ATOM 863 N N . ILE A 1 107 ? 22.990 12.335 -21.246 1.00 52.84 107 ILE A N 1
ATOM 864 C CA . ILE A 1 107 ? 23.083 11.201 -20.314 1.00 52.84 107 ILE A CA 1
ATOM 865 C C . ILE A 1 107 ? 23.854 11.592 -19.045 1.00 52.84 107 ILE A C 1
ATOM 867 O O . ILE A 1 107 ? 23.418 11.279 -17.933 1.00 52.84 107 ILE A O 1
ATOM 871 N N . SER A 1 108 ? 24.973 12.306 -19.190 1.00 54.44 108 SER A N 1
ATOM 872 C CA . SER A 1 108 ? 25.759 12.779 -18.044 1.00 54.44 108 SER A CA 1
ATOM 873 C C . SER A 1 108 ? 25.000 13.825 -17.220 1.00 54.44 108 SER A C 1
ATOM 875 O O . SER A 1 108 ? 24.945 13.697 -15.994 1.00 54.44 108 SER A O 1
ATOM 877 N N . ALA A 1 109 ? 24.317 14.778 -17.863 1.00 51.78 109 ALA A N 1
ATOM 878 C CA . ALA A 1 109 ? 23.484 15.769 -17.181 1.00 51.78 109 ALA A CA 1
ATOM 879 C C . ALA A 1 109 ? 22.309 15.126 -16.425 1.00 51.78 109 ALA A C 1
ATOM 881 O O . ALA A 1 109 ? 22.043 15.470 -15.272 1.00 51.78 109 ALA A O 1
ATOM 882 N N . PHE A 1 110 ? 21.633 14.144 -17.027 1.00 52.00 110 PHE A N 1
ATOM 883 C CA . PHE A 1 110 ? 20.516 13.447 -16.390 1.00 52.00 110 PHE A CA 1
ATOM 884 C C . PHE A 1 110 ? 20.966 12.634 -15.169 1.00 52.00 110 PHE A C 1
ATOM 886 O O . PHE A 1 110 ? 20.348 12.706 -14.103 1.00 52.00 110 PHE A O 1
ATOM 893 N N . LYS A 1 111 ? 22.085 11.908 -15.288 1.00 51.31 111 LYS A N 1
ATOM 894 C CA . LYS A 1 111 ? 22.646 11.114 -14.187 1.00 51.31 111 LYS A CA 1
ATOM 895 C C . LYS A 1 111 ? 23.153 12.003 -13.048 1.00 51.31 111 LYS A C 1
ATOM 897 O O . LYS A 1 111 ? 22.898 11.700 -11.881 1.00 51.31 111 LYS A O 1
ATOM 902 N N . ALA A 1 112 ? 23.789 13.130 -13.370 1.00 50.75 112 ALA A N 1
ATOM 903 C CA . ALA A 1 112 ? 24.179 14.136 -12.386 1.00 50.75 112 ALA A CA 1
ATOM 904 C C . ALA A 1 112 ? 22.954 14.738 -11.672 1.00 50.75 112 ALA A C 1
ATOM 906 O O . ALA A 1 112 ? 22.945 14.841 -10.445 1.00 50.75 112 ALA A O 1
ATOM 907 N N . GLY A 1 113 ? 21.885 15.048 -12.413 1.00 53.75 113 GLY A N 1
ATOM 908 C CA . GLY A 1 113 ? 20.633 15.568 -11.858 1.00 53.75 113 GLY A CA 1
ATOM 909 C C . GLY A 1 113 ? 19.952 14.598 -10.888 1.00 53.75 113 GLY A C 1
ATOM 910 O O . GLY A 1 113 ? 19.527 14.998 -9.801 1.00 53.75 113 GLY A O 1
ATOM 911 N N . GLN A 1 114 ? 19.901 13.306 -11.226 1.00 50.94 114 GLN A N 1
ATOM 912 C CA . GLN A 1 114 ? 19.338 12.284 -10.338 1.00 50.94 114 GLN A CA 1
ATOM 913 C C . GLN A 1 114 ? 20.153 12.108 -9.052 1.00 50.94 114 GLN A C 1
ATOM 915 O O . GLN A 1 114 ? 19.574 12.023 -7.965 1.00 50.94 114 GLN A O 1
ATOM 920 N N . LEU A 1 115 ? 21.484 12.087 -9.159 1.00 53.12 115 LEU A N 1
ATOM 921 C CA . LEU A 1 115 ? 22.371 11.971 -8.001 1.00 53.12 115 LEU A CA 1
ATOM 922 C C . LEU A 1 115 ? 22.267 13.196 -7.085 1.00 53.12 115 LEU A C 1
ATOM 924 O O . LEU A 1 115 ? 22.122 13.036 -5.871 1.00 53.12 115 LEU A O 1
ATOM 928 N N . ALA A 1 116 ? 22.242 14.405 -7.650 1.00 52.69 116 ALA A N 1
ATOM 929 C CA . ALA A 1 116 ? 22.064 15.640 -6.890 1.00 52.69 116 ALA A CA 1
ATOM 930 C C . ALA A 1 116 ? 20.709 15.673 -6.160 1.00 52.69 116 ALA A C 1
ATOM 932 O O . ALA A 1 116 ? 20.641 16.000 -4.971 1.00 52.69 116 ALA A O 1
ATOM 933 N N . TYR A 1 117 ? 19.626 15.263 -6.829 1.00 65.31 117 TYR A N 1
ATOM 934 C CA . TYR A 1 117 ? 18.296 15.198 -6.221 1.00 65.31 117 TYR A CA 1
ATOM 935 C C . TYR A 1 117 ? 18.207 14.144 -5.104 1.00 65.31 117 TYR A C 1
ATOM 937 O O . TYR A 1 117 ? 17.636 14.399 -4.037 1.00 65.31 117 TYR A O 1
ATOM 945 N N . GLY A 1 118 ? 18.804 12.966 -5.316 1.00 64.69 118 GLY A N 1
ATOM 946 C CA . GLY A 1 118 ? 18.895 11.906 -4.311 1.00 64.69 118 GLY A CA 1
ATOM 947 C C . GLY A 1 118 ? 19.667 12.352 -3.066 1.00 64.69 118 GLY A C 1
ATOM 948 O O . GLY A 1 118 ? 19.170 12.197 -1.946 1.00 64.69 118 GLY A O 1
ATOM 949 N N . ALA A 1 119 ? 20.826 12.986 -3.263 1.00 54.03 119 ALA A N 1
ATOM 950 C CA . ALA A 1 119 ? 21.648 13.538 -2.189 1.00 54.03 119 ALA A CA 1
ATOM 951 C C . ALA A 1 119 ? 20.911 14.638 -1.407 1.00 54.03 119 ALA A C 1
ATOM 953 O O . ALA A 1 119 ? 20.878 14.602 -0.176 1.00 54.03 119 ALA A O 1
ATOM 954 N N . TYR A 1 120 ? 20.234 15.565 -2.093 1.00 69.25 120 TYR A N 1
ATOM 955 C CA . TYR A 1 120 ? 19.424 16.610 -1.456 1.00 69.25 120 TYR A CA 1
ATOM 956 C C . TYR A 1 120 ? 18.289 16.036 -0.592 1.00 69.25 120 TYR A C 1
ATOM 958 O O . TYR A 1 120 ? 18.022 16.493 0.523 1.00 69.25 120 TYR A O 1
ATOM 966 N N . LYS A 1 121 ? 17.602 14.999 -1.078 1.00 70.44 121 LYS A N 1
ATOM 967 C CA . LYS A 1 121 ? 16.511 14.363 -0.329 1.00 70.44 121 LYS A CA 1
ATOM 968 C C . LYS A 1 121 ? 17.029 13.615 0.902 1.00 70.44 121 LYS A C 1
ATOM 970 O O . LYS A 1 121 ? 16.387 13.669 1.955 1.00 70.44 121 LYS A O 1
ATOM 975 N N . ALA A 1 122 ? 18.180 12.955 0.782 1.00 62.97 122 ALA A N 1
ATOM 976 C CA . ALA A 1 122 ? 18.839 12.263 1.884 1.00 62.97 122 ALA A CA 1
ATOM 977 C C . ALA A 1 122 ? 19.288 13.247 2.975 1.00 62.97 122 ALA A C 1
ATOM 979 O O . ALA A 1 122 ? 18.925 13.072 4.140 1.00 62.97 122 ALA A O 1
ATOM 980 N N . THR A 1 123 ? 19.966 14.339 2.608 1.00 66.94 123 THR A N 1
ATOM 981 C CA . THR A 1 123 ? 20.413 15.362 3.568 1.00 66.94 123 THR A CA 1
ATOM 982 C C . THR A 1 123 ? 19.234 16.030 4.271 1.00 66.94 123 THR A C 1
ATOM 984 O O . THR A 1 123 ? 19.235 16.153 5.495 1.00 66.94 123 THR A O 1
ATOM 987 N N . ARG A 1 124 ? 18.153 16.362 3.553 1.00 70.12 124 ARG A N 1
ATOM 988 C CA . ARG A 1 124 ? 16.945 16.935 4.172 1.00 70.12 124 ARG A CA 1
ATOM 989 C C . ARG A 1 124 ? 16.245 15.961 5.131 1.00 70.12 124 ARG A C 1
ATOM 991 O O . ARG A 1 124 ? 15.644 16.395 6.117 1.00 70.12 124 ARG A O 1
ATOM 998 N N . GLY A 1 125 ? 16.308 14.658 4.850 1.00 68.38 125 GLY A N 1
ATOM 999 C CA . GLY A 1 125 ? 15.824 13.597 5.736 1.00 68.38 125 GLY A CA 1
ATOM 1000 C C . GLY A 1 125 ? 16.633 13.508 7.031 1.00 68.38 125 GLY A C 1
ATOM 1001 O O . GLY A 1 125 ? 16.046 13.490 8.114 1.00 68.38 125 GLY A O 1
ATOM 1002 N N . VAL A 1 126 ? 17.964 13.550 6.923 1.00 65.56 126 VAL A N 1
ATOM 1003 C CA . VAL A 1 126 ? 18.8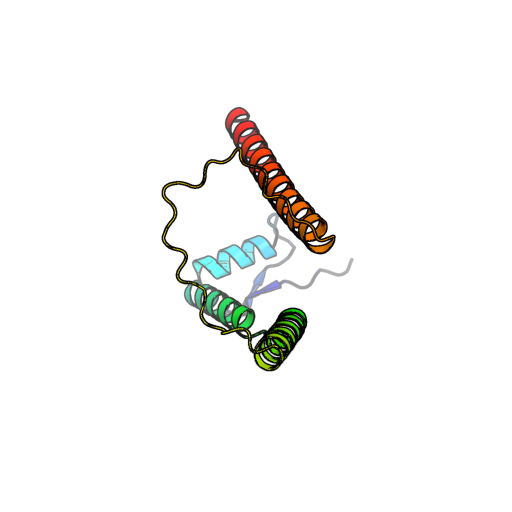89 13.551 8.068 1.00 65.56 126 VAL A CA 1
ATOM 1004 C C . VAL A 1 126 ? 18.702 14.805 8.923 1.00 65.56 126 VAL A C 1
ATOM 1006 O O . VAL A 1 126 ? 18.519 14.693 10.132 1.00 65.56 126 VAL A O 1
ATOM 1009 N N . VAL A 1 127 ? 18.618 15.992 8.316 1.00 71.19 127 VAL A N 1
ATOM 1010 C CA . VAL A 1 127 ? 18.391 17.255 9.045 1.00 71.19 127 VAL A CA 1
ATOM 1011 C C . VAL A 1 127 ? 17.080 17.218 9.836 1.00 71.19 127 VAL A C 1
ATOM 1013 O O . VAL A 1 127 ? 17.041 17.626 10.997 1.00 71.19 127 VAL A O 1
ATOM 1016 N N . LYS A 1 128 ? 15.996 16.687 9.253 1.00 72.62 128 LYS A N 1
ATOM 1017 C CA . LYS A 1 128 ? 14.717 16.522 9.965 1.00 72.62 128 LYS A CA 1
ATOM 1018 C C . LYS A 1 128 ? 14.804 15.504 11.103 1.00 72.62 128 LYS A C 1
ATOM 1020 O O . LYS A 1 128 ? 14.179 15.721 12.140 1.00 72.62 128 LYS A O 1
ATOM 1025 N N . ALA A 1 129 ? 15.556 14.418 10.925 1.00 67.31 129 ALA A N 1
ATOM 1026 C CA . ALA A 1 129 ? 15.766 13.412 11.962 1.00 67.31 129 ALA A CA 1
ATOM 1027 C C . ALA A 1 129 ? 16.564 13.981 13.147 1.00 67.31 129 ALA A C 1
ATOM 1029 O O . ALA A 1 129 ? 16.129 13.847 14.289 1.00 67.31 129 ALA A O 1
ATOM 1030 N N . VAL A 1 130 ? 17.650 14.711 12.876 1.00 72.38 130 VAL A N 1
ATOM 1031 C CA . VAL A 1 130 ? 18.473 15.383 13.895 1.00 72.38 130 VAL A CA 1
ATOM 1032 C C . VAL A 1 130 ? 17.665 16.445 14.644 1.00 72.38 130 VAL A C 1
ATOM 1034 O O . VAL A 1 130 ? 17.675 16.482 15.872 1.00 72.38 130 VAL A O 1
ATOM 1037 N N . LYS A 1 131 ? 16.883 17.269 13.933 1.00 71.06 131 LYS A N 1
ATOM 1038 C CA . LYS A 1 131 ? 16.047 18.309 14.557 1.00 71.06 131 LYS A CA 1
ATOM 1039 C C . LYS A 1 131 ? 14.954 17.723 15.462 1.00 71.06 131 LYS A C 1
ATOM 1041 O O . LYS A 1 131 ? 14.613 18.327 16.470 1.00 71.06 131 LYS A O 1
ATOM 1046 N N . LYS A 1 132 ? 14.438 16.534 15.129 1.00 71.25 132 LYS A N 1
ATOM 1047 C CA . LYS A 1 132 ? 13.460 15.795 15.944 1.00 71.25 132 LYS A CA 1
ATOM 1048 C C . LYS A 1 132 ? 14.095 15.094 17.150 1.00 71.25 132 LYS A C 1
ATOM 1050 O O . LYS A 1 132 ? 13.430 14.947 18.167 1.00 71.25 132 LYS A O 1
ATOM 1055 N N . ALA A 1 133 ? 15.356 14.676 17.044 1.00 66.25 133 ALA A N 1
ATOM 1056 C CA . ALA A 1 133 ? 16.113 14.116 18.162 1.00 66.25 133 ALA A CA 1
ATOM 1057 C C . ALA A 1 133 ? 16.508 15.189 19.192 1.00 66.25 133 ALA A C 1
ATOM 1059 O O . ALA A 1 133 ? 16.510 14.902 20.378 1.00 66.25 133 ALA A O 1
ATOM 1060 N N . LYS A 1 134 ? 16.775 16.425 18.747 1.00 64.19 134 LYS A N 1
ATOM 1061 C CA . LYS A 1 134 ? 17.169 17.555 19.610 1.00 64.19 134 LYS A CA 1
ATOM 1062 C C . LYS A 1 134 ? 15.999 18.264 20.316 1.00 64.19 134 LYS A C 1
ATOM 1064 O O . LYS A 1 134 ? 16.238 19.114 21.160 1.00 64.19 134 LYS A O 1
ATOM 1069 N N . SER A 1 135 ? 14.749 17.975 19.934 1.00 59.22 135 SER A N 1
ATOM 1070 C CA . SER A 1 135 ? 13.534 18.557 20.543 1.00 59.22 135 SER A CA 1
ATOM 1071 C C . SER A 1 135 ? 12.886 17.640 21.596 1.00 59.22 135 SER A C 1
ATOM 1073 O O . SER A 1 135 ? 11.733 17.858 21.977 1.00 59.22 135 SER A O 1
ATOM 1075 N N . LYS A 1 136 ? 13.595 16.586 21.997 1.00 48.00 136 LYS A N 1
ATOM 1076 C CA . LYS A 1 136 ? 13.231 15.639 23.048 1.00 48.00 136 LYS A CA 1
ATOM 1077 C C . LYS A 1 136 ? 14.203 15.811 24.204 1.00 48.00 136 LYS A C 1
ATOM 1079 O O . LYS A 1 136 ? 13.743 15.599 25.341 1.00 48.00 136 LYS A O 1
#

pLDDT: mean 74.33, std 17.79, range [42.62, 97.31]